Protein AF-A0A143PI29-F1 (afdb_monomer)

pLDDT: mean 89.25, std 9.84, range [54.41, 97.81]

Structure (mmCIF, N/CA/C/O backbone):
data_AF-A0A143PI29-F1
#
_entry.id   AF-A0A143PI29-F1
#
loop_
_atom_site.group_PDB
_atom_site.id
_atom_site.type_symbol
_atom_site.label_at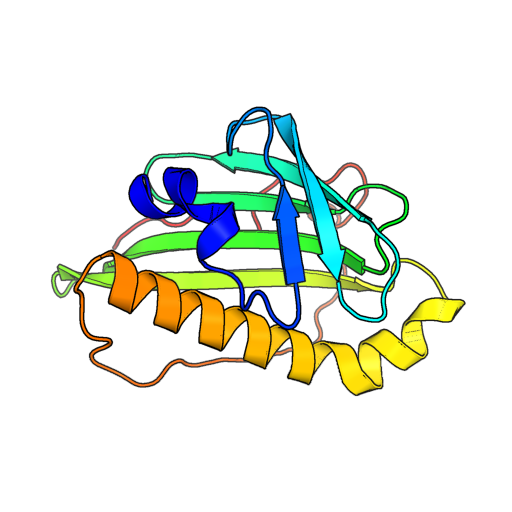om_id
_atom_site.label_alt_id
_atom_site.label_comp_id
_atom_site.label_asym_id
_atom_site.label_entity_id
_atom_site.label_seq_id
_atom_site.pdbx_PDB_ins_code
_atom_site.Cartn_x
_atom_site.Cartn_y
_atom_site.Cartn_z
_atom_site.occupancy
_atom_site.B_iso_or_equiv
_atom_site.auth_seq_id
_atom_site.auth_comp_id
_atom_site.auth_asym_id
_atom_site.auth_atom_id
_atom_site.pdbx_PDB_model_num
ATOM 1 N N . MET A 1 1 ? -11.219 4.319 5.729 1.00 93.81 1 MET A N 1
ATOM 2 C CA . MET A 1 1 ? -10.022 4.567 4.890 1.00 93.81 1 MET A CA 1
ATOM 3 C C . MET A 1 1 ? -9.805 6.005 4.424 1.00 93.81 1 MET A C 1
ATOM 5 O O . MET A 1 1 ? -8.685 6.300 4.032 1.00 93.81 1 MET A O 1
ATOM 9 N N . ALA A 1 2 ? -10.792 6.911 4.467 1.00 93.81 2 ALA A N 1
ATOM 10 C CA . ALA A 1 2 ? -10.626 8.286 3.964 1.00 93.81 2 ALA A CA 1
ATOM 11 C C . ALA A 1 2 ? -9.377 9.016 4.507 1.00 93.81 2 ALA A C 1
ATOM 1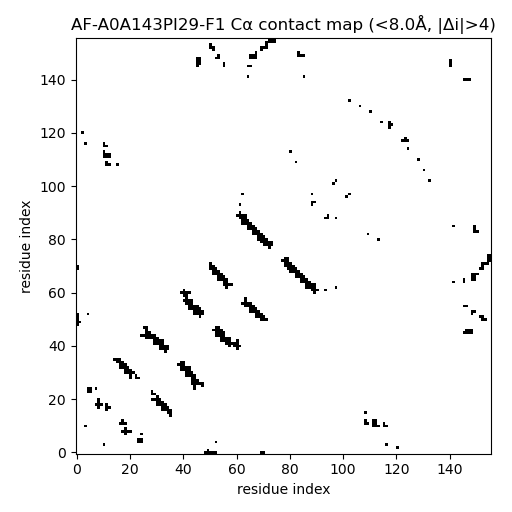3 O O . ALA A 1 2 ? -8.618 9.574 3.723 1.00 93.81 2 ALA A O 1
ATOM 14 N N . HIS A 1 3 ? -9.116 8.921 5.818 1.00 95.38 3 HIS A N 1
ATOM 15 C CA . HIS A 1 3 ? -7.926 9.510 6.442 1.00 95.38 3 HIS A CA 1
ATOM 16 C C . HIS A 1 3 ? -6.609 8.944 5.883 1.00 95.38 3 HIS A C 1
ATOM 18 O O . HIS A 1 3 ? -5.680 9.700 5.620 1.00 95.38 3 HIS A O 1
ATOM 24 N N . VAL A 1 4 ? -6.533 7.627 5.663 1.00 95.38 4 VAL A N 1
ATOM 25 C CA . VAL A 1 4 ? -5.342 6.989 5.079 1.00 95.38 4 VAL A CA 1
ATOM 26 C C . VAL A 1 4 ? -5.123 7.456 3.646 1.00 95.38 4 VAL A C 1
ATOM 28 O O . VAL A 1 4 ? -3.996 7.746 3.273 1.00 95.38 4 VAL A O 1
ATOM 31 N N . LYS A 1 5 ? -6.188 7.600 2.849 1.00 95.00 5 LYS A N 1
ATOM 32 C CA . LYS A 1 5 ? -6.075 8.113 1.475 1.00 95.00 5 LYS A CA 1
ATOM 33 C C . LYS A 1 5 ? -5.554 9.550 1.432 1.00 95.00 5 LYS A C 1
ATOM 35 O O . LYS A 1 5 ? -4.720 9.855 0.586 1.00 95.00 5 LYS A O 1
ATOM 40 N N . SER A 1 6 ? -6.024 10.421 2.330 1.00 95.94 6 SER A N 1
ATOM 41 C CA . SER A 1 6 ? -5.615 11.833 2.345 1.00 95.94 6 SER A CA 1
ATOM 42 C C . SER A 1 6 ? -4.199 12.052 2.876 1.00 95.94 6 SER A C 1
ATOM 44 O O . SER A 1 6 ? -3.546 12.988 2.435 1.00 95.94 6 SER A O 1
ATOM 46 N N . HIS A 1 7 ? -3.716 11.186 3.774 1.00 95.94 7 HIS A N 1
ATOM 47 C CA . HIS A 1 7 ? -2.388 11.304 4.395 1.00 95.94 7 HIS A CA 1
ATOM 48 C C . HIS A 1 7 ? -1.417 10.206 3.941 1.00 95.94 7 HIS A C 1
ATOM 50 O O . HIS A 1 7 ? -0.376 10.002 4.554 1.00 95.94 7 HIS A O 1
ATOM 56 N N . CYS A 1 8 ? -1.720 9.483 2.857 1.00 93.62 8 CYS A N 1
ATOM 57 C CA . CYS A 1 8 ? -0.965 8.295 2.436 1.00 93.62 8 CYS A CA 1
ATOM 58 C C . CYS A 1 8 ? 0.539 8.552 2.256 1.00 93.62 8 CYS A C 1
ATOM 60 O O . CYS A 1 8 ? 1.336 7.632 2.406 1.00 93.62 8 CYS A O 1
ATOM 62 N N . CYS A 1 9 ? 0.929 9.786 1.929 1.00 94.88 9 CYS A N 1
ATOM 63 C CA . CYS A 1 9 ? 2.326 10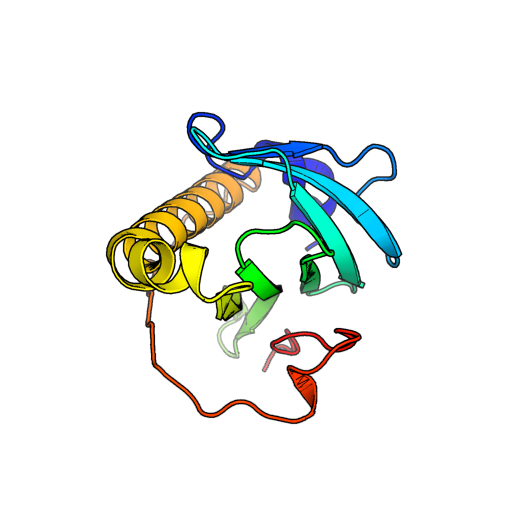.168 1.738 1.00 94.88 9 CYS A CA 1
ATOM 64 C C . CYS A 1 9 ? 3.092 10.442 3.043 1.00 94.88 9 CYS A C 1
ATOM 66 O O . CYS A 1 9 ? 4.317 10.512 3.014 1.00 94.88 9 CYS A O 1
ATOM 68 N N . GLU A 1 10 ? 2.387 10.599 4.164 1.00 95.38 10 GLU A N 1
ATOM 69 C CA . GLU A 1 10 ? 2.935 10.957 5.482 1.00 95.38 10 GLU A CA 1
ATOM 70 C C . GLU A 1 10 ? 3.034 9.748 6.424 1.00 95.38 10 GLU A C 1
ATOM 72 O O . GLU A 1 10 ? 3.768 9.779 7.407 1.00 95.38 10 GLU A O 1
ATOM 77 N N . LEU A 1 11 ? 2.286 8.684 6.127 1.00 95.25 11 LEU A N 1
ATOM 78 C CA . LEU A 1 11 ? 2.189 7.480 6.954 1.00 95.25 11 LEU A CA 1
ATOM 79 C C . LEU A 1 11 ? 3.391 6.522 6.844 1.00 95.25 11 LEU A C 1
ATOM 81 O O . LEU A 1 11 ? 3.731 5.906 7.855 1.00 95.25 11 LEU A O 1
ATOM 85 N N . PRO A 1 12 ? 4.055 6.348 5.685 1.00 93.06 12 PRO A N 1
ATOM 86 C CA . PRO A 1 12 ? 5.255 5.522 5.608 1.00 93.06 12 PRO A CA 1
ATOM 87 C C . PRO A 1 12 ? 6.428 6.127 6.402 1.00 93.06 12 PRO A C 1
ATOM 89 O O . PRO A 1 12 ? 6.512 7.348 6.545 1.00 93.06 12 PRO A O 1
ATOM 92 N N . PRO A 1 13 ? 7.381 5.310 6.885 1.00 90.94 13 PRO A N 1
ATOM 93 C CA . PRO A 1 13 ? 8.571 5.815 7.562 1.00 90.94 13 PRO A CA 1
ATOM 94 C C . PRO A 1 13 ? 9.455 6.616 6.591 1.00 90.94 13 PRO A C 1
ATOM 96 O O . PRO A 1 13 ? 10.167 6.051 5.758 1.00 90.94 13 PRO A O 1
ATOM 99 N N . ALA A 1 14 ? 9.441 7.946 6.727 1.00 88.12 14 ALA A N 1
ATOM 100 C CA . ALA A 1 14 ? 10.103 8.877 5.806 1.00 88.12 14 ALA A CA 1
ATOM 101 C C . ALA A 1 14 ? 11.634 8.714 5.710 1.00 88.12 14 ALA A C 1
ATOM 103 O O . ALA A 1 14 ? 12.241 9.158 4.737 1.00 88.12 14 ALA A O 1
ATOM 104 N N . SER A 1 15 ? 12.268 8.079 6.701 1.00 87.69 15 SER A N 1
ATOM 105 C CA . SER A 1 15 ? 13.694 7.727 6.668 1.00 87.69 15 SER A CA 1
ATOM 106 C C . SER A 1 15 ?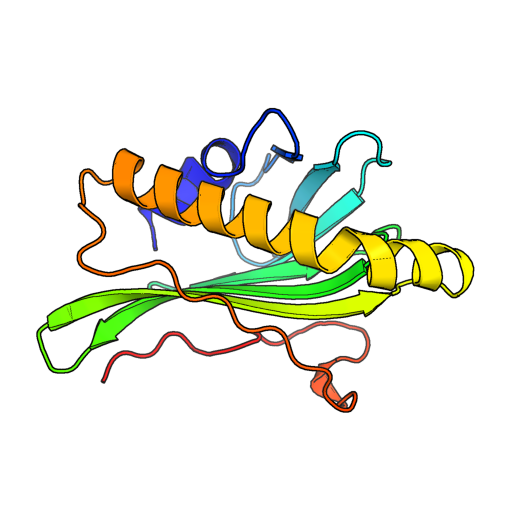 14.020 6.613 5.668 1.00 87.69 15 SER A C 1
ATOM 108 O O . SER A 1 15 ? 15.174 6.486 5.262 1.00 87.69 15 SER A O 1
ATOM 110 N N . LEU A 1 16 ? 13.024 5.812 5.279 1.00 86.75 16 LEU A N 1
ATOM 111 C CA . LEU A 1 16 ? 13.188 4.628 4.440 1.00 86.75 16 LEU A CA 1
ATOM 112 C C . LEU A 1 16 ? 12.476 4.767 3.094 1.00 86.75 16 LEU A C 1
ATOM 114 O O . LEU A 1 16 ? 13.037 4.392 2.062 1.00 86.75 16 LEU A O 1
ATOM 118 N N . VAL A 1 17 ? 11.251 5.301 3.095 1.00 89.81 17 VAL A N 1
ATOM 119 C CA . VAL A 1 17 ? 10.442 5.419 1.884 1.00 89.81 17 VAL A CA 1
ATOM 120 C C . VAL A 1 17 ? 9.625 6.708 1.856 1.00 89.81 17 VAL A C 1
ATOM 122 O O . VAL A 1 17 ? 9.007 7.101 2.842 1.00 89.81 17 VAL A O 1
ATOM 125 N N . GLN A 1 18 ? 9.598 7.356 0.692 1.00 92.75 18 GLN A N 1
ATOM 126 C CA . GLN A 1 18 ? 8.770 8.528 0.422 1.00 92.75 18 GLN A CA 1
ATOM 127 C C . GLN A 1 18 ? 7.795 8.236 -0.715 1.00 92.75 18 GLN A C 1
ATOM 129 O O . GLN A 1 18 ? 8.189 7.717 -1.760 1.00 92.75 18 GLN A O 1
ATOM 134 N N . PHE A 1 19 ? 6.537 8.616 -0.511 1.00 94.75 19 PHE A N 1
ATOM 135 C CA . PHE A 1 19 ? 5.466 8.518 -1.495 1.00 94.75 19 PHE A CA 1
ATOM 136 C C . PHE A 1 19 ? 5.121 9.925 -1.983 1.00 94.75 19 PHE A C 1
ATOM 138 O O . PHE A 1 19 ? 5.059 10.869 -1.194 1.00 94.75 19 PHE A O 1
ATOM 145 N N . ILE A 1 20 ? 4.896 10.076 -3.285 1.00 96.44 20 ILE A N 1
ATOM 146 C CA . ILE A 1 20 ? 4.500 11.340 -3.906 1.00 96.44 20 ILE A CA 1
ATOM 147 C C . ILE A 1 20 ? 3.280 11.066 -4.786 1.00 96.44 20 ILE A C 1
ATOM 149 O O . ILE A 1 20 ? 3.364 10.347 -5.779 1.00 96.44 20 ILE A O 1
ATOM 153 N N . ALA A 1 21 ? 2.139 11.644 -4.409 1.00 96.38 21 ALA A N 1
ATOM 154 C CA . ALA A 1 21 ? 0.843 11.427 -5.052 1.00 96.38 21 ALA A CA 1
ATOM 155 C C . ALA A 1 21 ? 0.269 12.755 -5.587 1.00 96.38 21 ALA A C 1
ATOM 157 O O . ALA A 1 21 ? -0.629 13.328 -4.969 1.00 96.38 21 ALA A O 1
ATOM 158 N N . PRO A 1 22 ? 0.754 13.282 -6.728 1.00 92.88 22 PRO A N 1
ATOM 159 C CA . PRO A 1 22 ? 0.351 14.605 -7.223 1.00 92.88 22 PRO A CA 1
ATOM 160 C C . PRO A 1 22 ? -1.138 14.685 -7.591 1.00 92.88 22 PRO A C 1
ATOM 162 O O . PRO A 1 22 ? -1.727 15.761 -7.568 1.00 92.88 22 PRO A O 1
ATOM 165 N N . ARG A 1 23 ? -1.753 13.541 -7.920 1.00 94.06 23 ARG A N 1
ATOM 166 C CA . ARG A 1 23 ? -3.189 13.401 -8.215 1.00 94.06 23 ARG A CA 1
ATOM 167 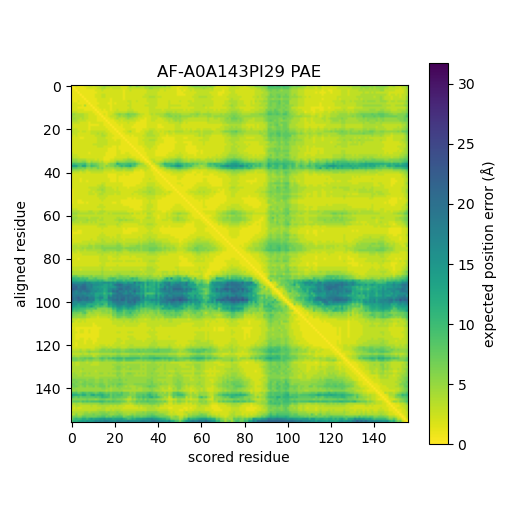C C . ARG A 1 23 ? -3.987 12.804 -7.044 1.00 94.06 23 ARG A C 1
ATOM 169 O O . ARG A 1 23 ? -5.139 12.415 -7.225 1.00 94.06 23 ARG A O 1
ATOM 176 N N . GLY A 1 24 ? -3.377 12.706 -5.861 1.00 95.00 24 GLY A N 1
ATOM 177 C CA . GLY A 1 24 ? -3.939 12.006 -4.709 1.00 95.00 24 GLY A CA 1
ATOM 178 C C . GLY A 1 24 ? -4.010 10.487 -4.896 1.00 95.00 24 GLY A C 1
ATOM 179 O O . GLY A 1 24 ? -3.462 9.926 -5.845 1.00 95.00 24 GLY A O 1
ATOM 180 N N . VAL A 1 25 ? -4.694 9.818 -3.967 1.00 96.69 25 VAL A N 1
ATOM 181 C CA . VAL A 1 25 ? -4.902 8.362 -3.972 1.00 96.69 25 VAL A CA 1
ATOM 182 C C . VAL A 1 25 ? -6.302 8.058 -4.501 1.00 96.69 25 VAL A C 1
ATOM 184 O O . VAL A 1 25 ? -7.230 7.827 -3.730 1.00 96.69 25 VAL A O 1
ATOM 187 N N . THR A 1 26 ? -6.450 8.114 -5.823 1.00 96.50 26 THR A N 1
ATOM 188 C CA . THR A 1 26 ? -7.700 7.820 -6.544 1.00 96.50 26 THR A CA 1
ATOM 189 C C . THR A 1 26 ? -7.465 6.771 -7.625 1.00 96.50 26 THR A C 1
ATOM 191 O O . THR A 1 26 ? -6.322 6.580 -8.040 1.00 96.50 26 THR A O 1
ATOM 194 N N . ARG A 1 27 ? -8.507 6.059 -8.072 1.00 96.88 27 ARG A N 1
ATOM 195 C CA . ARG A 1 27 ? -8.378 4.995 -9.093 1.00 96.88 27 ARG A CA 1
ATOM 196 C C . ARG A 1 27 ? -7.560 5.469 -10.307 1.00 96.88 27 ARG A C 1
ATOM 198 O O . ARG A 1 27 ? -7.780 6.557 -10.830 1.00 96.88 27 ARG A O 1
ATOM 205 N N . ASP A 1 28 ? -6.591 4.652 -10.725 1.00 96.56 28 ASP A N 1
ATOM 206 C CA . ASP A 1 28 ? -5.649 4.914 -11.829 1.00 96.56 28 ASP A CA 1
ATOM 207 C C . ASP A 1 28 ? -4.688 6.104 -11.623 1.00 96.56 28 ASP A C 1
ATOM 209 O O . ASP A 1 28 ? -3.916 6.472 -12.522 1.00 96.56 28 ASP A O 1
ATOM 213 N N . ALA A 1 29 ? -4.665 6.699 -10.428 1.00 97.31 29 ALA A N 1
ATOM 214 C CA . ALA A 1 29 ? -3.586 7.590 -10.027 1.00 97.31 29 ALA A CA 1
ATOM 215 C C . ALA A 1 29 ? -2.264 6.817 -9.948 1.00 97.31 29 ALA A C 1
ATOM 217 O O . ALA A 1 29 ? -2.218 5.686 -9.465 1.00 97.31 29 ALA A O 1
ATOM 218 N N . GLU A 1 30 ? -1.188 7.437 -10.430 1.00 97.62 30 GLU A N 1
ATOM 219 C CA . GLU A 1 30 ? 0.171 6.924 -10.267 1.00 97.62 30 GLU A CA 1
ATOM 220 C C . GLU A 1 30 ? 0.868 7.705 -9.161 1.00 97.62 30 GLU A C 1
ATOM 222 O O . GLU A 1 30 ? 0.671 8.918 -9.035 1.00 97.62 30 GLU A O 1
ATOM 227 N N . LEU A 1 31 ? 1.653 6.989 -8.363 1.00 97.69 31 LEU A N 1
ATOM 228 C CA . LEU A 1 31 ? 2.449 7.537 -7.279 1.00 97.69 31 LEU A CA 1
ATOM 229 C C . LEU A 1 31 ? 3.921 7.238 -7.549 1.00 97.69 31 LEU A C 1
ATOM 231 O O . LEU A 1 31 ? 4.272 6.109 -7.906 1.00 97.69 31 LEU A O 1
ATOM 235 N N . ASP A 1 32 ? 4.769 8.240 -7.330 1.00 96.62 32 ASP A N 1
ATOM 236 C CA . ASP A 1 32 ? 6.217 8.058 -7.315 1.00 96.62 32 ASP A CA 1
ATOM 237 C C . ASP A 1 32 ? 6.656 7.607 -5.924 1.00 96.62 32 ASP A C 1
ATOM 239 O O . ASP A 1 32 ? 6.267 8.191 -4.909 1.00 96.62 32 ASP A O 1
ATOM 243 N N . ILE A 1 33 ? 7.490 6.575 -5.890 1.00 93.75 33 ILE A N 1
ATOM 244 C CA . ILE A 1 33 ? 8.033 5.980 -4.677 1.00 93.75 33 ILE A CA 1
ATOM 245 C C . ILE A 1 33 ? 9.552 6.126 -4.709 1.00 93.75 33 ILE A C 1
ATOM 247 O O . ILE A 1 33 ? 10.214 5.781 -5.690 1.00 93.75 33 ILE A O 1
ATOM 251 N N . ARG A 1 34 ? 10.125 6.629 -3.617 1.00 91.12 34 ARG A N 1
ATOM 252 C CA . ARG A 1 34 ? 11.576 6.679 -3.406 1.00 91.12 34 ARG A CA 1
ATOM 253 C C . ARG A 1 34 ? 11.924 5.810 -2.213 1.00 91.12 34 ARG A C 1
ATOM 255 O O . ARG A 1 34 ? 11.598 6.178 -1.092 1.00 91.12 34 ARG A O 1
ATOM 262 N N . ILE A 1 35 ? 12.573 4.679 -2.465 1.00 85.88 35 ILE A N 1
ATOM 263 C CA . ILE A 1 35 ? 13.065 3.747 -1.442 1.00 85.88 35 ILE A CA 1
ATOM 264 C C . ILE A 1 35 ? 14.558 4.017 -1.254 1.00 85.88 35 ILE A C 1
ATOM 266 O O . ILE A 1 35 ? 15.265 4.130 -2.249 1.00 85.88 35 ILE A O 1
ATOM 270 N N . VAL A 1 36 ? 15.068 4.105 -0.026 1.00 83.81 36 VAL A N 1
ATOM 271 C CA . VAL A 1 36 ? 16.502 4.325 0.254 1.00 83.81 36 VAL A CA 1
ATOM 272 C C . VAL A 1 36 ? 17.189 2.996 0.612 1.00 83.81 36 VAL A C 1
ATOM 274 O O . VAL A 1 36 ? 16.656 2.276 1.452 1.00 83.81 36 VAL A O 1
ATOM 277 N N . PRO A 1 37 ? 18.366 2.645 0.039 1.00 73.88 37 PRO A N 1
ATOM 278 C CA . PRO A 1 37 ? 19.149 3.321 -1.011 1.00 73.88 37 PRO A CA 1
ATOM 279 C C . PRO A 1 37 ? 18.775 2.862 -2.441 1.00 73.88 37 PRO A C 1
ATOM 281 O O . PRO A 1 37 ? 19.635 2.689 -3.303 1.00 73.88 37 PRO A O 1
ATOM 284 N N . GLY A 1 38 ? 17.497 2.589 -2.685 1.00 76.50 38 GLY A N 1
ATOM 285 C CA . GLY A 1 38 ? 16.982 2.107 -3.960 1.00 76.50 38 GLY A CA 1
ATOM 286 C C . GLY A 1 38 ? 16.833 3.184 -5.038 1.00 76.50 38 GLY A C 1
ATOM 287 O O . GLY A 1 38 ? 17.077 4.375 -4.851 1.00 76.50 38 GLY A O 1
ATOM 288 N N . GLN A 1 39 ? 16.412 2.723 -6.210 1.00 79.75 39 GLN A N 1
ATOM 289 C CA . GLN A 1 39 ? 16.050 3.574 -7.338 1.00 79.75 39 GLN A CA 1
ATOM 290 C C . GLN A 1 39 ? 14.582 4.020 -7.228 1.00 79.75 39 GLN A C 1
ATOM 292 O O . GLN A 1 39 ? 13.769 3.268 -6.684 1.00 79.75 39 GLN A O 1
ATOM 297 N N . PRO A 1 40 ? 14.222 5.211 -7.745 1.00 89.88 40 PRO A N 1
ATOM 298 C CA . PRO A 1 40 ? 12.828 5.621 -7.834 1.00 89.88 40 PRO A CA 1
ATOM 299 C C . PRO A 1 40 ? 12.011 4.600 -8.624 1.00 89.88 40 PRO A C 1
ATOM 301 O O . PRO A 1 40 ? 12.422 4.154 -9.695 1.00 89.88 40 PRO A O 1
ATOM 304 N N . CYS A 1 41 ? 10.842 4.257 -8.108 1.00 92.62 41 CYS A N 1
ATOM 305 C CA . CYS A 1 41 ? 9.894 3.360 -8.747 1.00 92.62 41 CYS A CA 1
ATOM 306 C C . CYS A 1 41 ? 8.490 3.965 -8.687 1.00 92.62 41 CYS A C 1
ATOM 308 O O . CYS A 1 41 ? 8.277 5.018 -8.087 1.00 92.62 41 CYS A O 1
ATOM 310 N N . ARG A 1 42 ? 7.525 3.333 -9.355 1.00 95.69 42 ARG A N 1
ATOM 311 C CA . ARG A 1 42 ? 6.143 3.816 -9.378 1.00 95.69 42 ARG A CA 1
ATOM 312 C C . ARG A 1 42 ? 5.156 2.713 -9.065 1.00 95.69 42 ARG A C 1
ATOM 314 O O . ARG A 1 42 ? 5.395 1.540 -9.362 1.00 95.69 42 ARG A O 1
ATOM 321 N N . VAL A 1 43 ? 4.023 3.127 -8.521 1.00 96.69 43 VAL A N 1
ATOM 322 C CA . VAL A 1 43 ? 2.842 2.288 -8.330 1.00 96.69 43 VAL A CA 1
ATOM 323 C C . VAL A 1 43 ? 1.614 2.981 -8.911 1.00 96.69 43 VAL A C 1
ATOM 325 O O . VAL A 1 43 ? 1.599 4.200 -9.079 1.00 96.69 43 VAL A O 1
ATOM 328 N N . ARG A 1 44 ? 0.569 2.212 -9.204 1.00 97.50 44 ARG A N 1
ATOM 329 C CA . ARG A 1 44 ? -0.748 2.706 -9.616 1.00 97.50 44 ARG A CA 1
ATOM 330 C C . ARG A 1 44 ? -1.814 2.265 -8.624 1.00 97.50 44 ARG A C 1
ATOM 332 O O . ARG A 1 44 ? -1.769 1.137 -8.141 1.00 97.50 44 ARG A O 1
ATOM 339 N N . VAL A 1 45 ? -2.799 3.117 -8.360 1.00 97.81 45 VAL A N 1
ATOM 340 C CA . VAL A 1 45 ? -3.998 2.744 -7.599 1.00 97.81 45 VAL A CA 1
ATOM 341 C C . VAL A 1 45 ? -4.867 1.809 -8.443 1.00 97.81 45 VAL A C 1
ATOM 343 O O . VAL A 1 45 ? -5.482 2.235 -9.421 1.00 97.81 45 VAL A O 1
ATOM 346 N N . LEU A 1 46 ? -4.917 0.534 -8.057 1.00 97.00 46 LEU A N 1
ATOM 347 C CA . LEU A 1 46 ? -5.711 -0.510 -8.715 1.00 97.00 46 LEU A CA 1
ATOM 348 C C . LEU A 1 46 ? -7.139 -0.607 -8.183 1.00 97.00 46 LEU A C 1
ATOM 350 O O . LEU A 1 46 ? -8.036 -1.076 -8.870 1.00 97.00 46 LEU A O 1
ATOM 354 N N . HIS A 1 47 ? -7.352 -0.218 -6.935 1.00 96.31 47 HIS A N 1
ATOM 355 C CA . HIS A 1 47 ? -8.655 -0.301 -6.291 1.00 96.31 47 HIS A CA 1
ATOM 356 C C . HIS A 1 47 ? -8.741 0.761 -5.217 1.00 96.31 47 HIS A C 1
ATOM 358 O O . HIS A 1 47 ? -7.758 1.005 -4.514 1.00 96.31 47 HIS A O 1
ATOM 364 N N . GLU A 1 48 ? -9.912 1.364 -5.074 1.00 95.62 48 GLU A N 1
ATOM 365 C CA . GLU A 1 48 ? -10.216 2.200 -3.930 1.00 95.62 48 GLU A CA 1
ATOM 366 C C . GLU A 1 48 ? -11.719 2.228 -3.646 1.00 95.62 48 GLU A C 1
ATOM 368 O O . GLU A 1 48 ? -12.544 2.391 -4.539 1.00 95.62 48 GLU A O 1
ATOM 373 N N . ASP A 1 49 ? -12.077 2.097 -2.375 1.00 95.19 49 ASP A N 1
ATOM 374 C CA . ASP A 1 49 ? -13.453 2.235 -1.902 1.00 95.19 49 ASP A CA 1
ATOM 375 C C . ASP A 1 49 ? -13.460 2.823 -0.480 1.00 95.19 49 ASP A C 1
ATOM 377 O O . ASP A 1 49 ? -12.460 3.375 -0.006 1.00 95.19 49 ASP A O 1
ATOM 381 N N . ALA A 1 50 ? -14.593 2.769 0.218 1.00 94.75 50 ALA A N 1
ATOM 382 C CA . ALA A 1 50 ? -14.696 3.296 1.578 1.00 94.75 50 ALA A CA 1
ATOM 383 C C . ALA A 1 50 ? -13.783 2.569 2.595 1.00 94.75 50 ALA A C 1
ATOM 385 O O . ALA A 1 50 ? -13.379 3.166 3.607 1.00 94.75 50 ALA A O 1
ATOM 386 N N . GLN A 1 51 ? -13.446 1.307 2.326 1.00 96.12 51 GLN A N 1
ATOM 387 C CA . GLN A 1 51 ? -12.804 0.373 3.249 1.00 96.12 51 GLN A CA 1
ATOM 388 C C . GLN A 1 51 ? -11.404 -0.055 2.820 1.00 96.12 51 GLN A C 1
ATOM 390 O O . GLN A 1 51 ? -10.676 -0.575 3.658 1.00 96.12 51 GLN A O 1
ATOM 395 N N . SER A 1 52 ? -10.973 0.206 1.586 1.00 96.75 52 SER A N 1
ATOM 396 C CA . SER A 1 52 ? -9.671 -0.235 1.095 1.00 96.75 52 SER A CA 1
ATOM 397 C C . SER A 1 52 ? -9.055 0.652 0.013 1.00 96.75 52 SER A C 1
ATOM 399 O O . SER A 1 52 ? -9.731 1.438 -0.656 1.00 96.75 52 SER A O 1
ATOM 401 N N . ILE A 1 53 ? -7.738 0.510 -0.142 1.00 97.56 53 ILE A N 1
ATOM 402 C CA . ILE A 1 53 ? -6.960 0.939 -1.308 1.00 97.56 53 ILE A CA 1
ATOM 403 C C . ILE A 1 53 ? -5.993 -0.164 -1.710 1.00 97.56 53 ILE A C 1
ATOM 405 O O . ILE A 1 53 ? -5.454 -0.850 -0.846 1.00 97.56 53 ILE A O 1
ATOM 409 N N . THR A 1 54 ? -5.747 -0.318 -3.008 1.00 97.81 54 THR A N 1
ATOM 410 C CA . THR A 1 54 ? -4.723 -1.229 -3.531 1.00 97.81 54 THR A CA 1
ATOM 411 C C . THR A 1 54 ? -3.768 -0.494 -4.444 1.00 97.81 54 THR A C 1
ATOM 413 O O . THR A 1 54 ? -4.208 0.183 -5.373 1.00 97.81 54 THR A O 1
ATOM 416 N N . PHE A 1 55 ? -2.474 -0.700 -4.231 1.00 97.62 55 PHE A N 1
ATOM 417 C CA . PHE A 1 55 ? -1.431 -0.295 -5.161 1.00 97.62 55 PHE A CA 1
ATOM 418 C C . PHE A 1 55 ? -0.911 -1.502 -5.935 1.00 97.62 55 PHE A C 1
ATOM 420 O O . PHE A 1 55 ? -0.720 -2.569 -5.358 1.00 97.62 55 PHE A O 1
ATOM 427 N N . GLY A 1 56 ? -0.668 -1.318 -7.228 1.00 96.44 56 GLY A N 1
ATOM 428 C CA . GLY A 1 56 ? 0.040 -2.256 -8.092 1.00 96.44 56 GLY A CA 1
ATOM 429 C C . GLY A 1 56 ? 1.349 -1.646 -8.559 1.00 96.44 56 GLY A C 1
ATOM 430 O O . GLY A 1 56 ? 1.381 -0.479 -8.956 1.00 96.44 56 GLY A O 1
ATOM 431 N N . THR A 1 57 ? 2.427 -2.414 -8.512 1.00 94.06 57 THR A N 1
ATOM 432 C CA . THR A 1 57 ? 3.744 -1.987 -8.990 1.00 94.06 57 THR A CA 1
ATOM 433 C C . THR A 1 57 ? 3.734 -1.770 -10.499 1.00 94.06 57 THR A C 1
ATOM 435 O O . THR A 1 57 ? 3.177 -2.583 -11.235 1.00 94.06 57 THR A O 1
ATOM 438 N N . LEU A 1 58 ? 4.373 -0.701 -10.974 1.00 93.88 58 LEU A N 1
ATOM 439 C CA . LEU A 1 58 ? 4.582 -0.466 -12.404 1.00 93.88 58 LEU A CA 1
ATOM 440 C C . LEU A 1 58 ? 5.952 -0.984 -12.860 1.00 93.88 58 LEU A C 1
ATOM 442 O O . LEU A 1 58 ? 6.853 -1.217 -12.054 1.00 93.88 58 LEU A O 1
ATOM 446 N N . ALA A 1 59 ? 6.126 -1.124 -14.176 1.00 89.94 59 ALA A N 1
ATOM 447 C CA . ALA A 1 59 ? 7.403 -1.508 -14.769 1.00 89.94 59 ALA A CA 1
ATOM 448 C C . ALA A 1 59 ? 8.553 -0.606 -14.274 1.00 89.94 59 ALA A C 1
ATOM 450 O O . ALA A 1 59 ? 8.423 0.619 -14.220 1.00 89.94 59 ALA A O 1
ATOM 451 N N . GLY A 1 60 ? 9.680 -1.229 -13.919 1.00 86.25 60 GLY A N 1
ATOM 452 C CA . GLY A 1 60 ? 10.823 -0.571 -13.273 1.00 86.25 60 GLY A CA 1
ATOM 453 C C . GLY A 1 60 ? 10.819 -0.666 -11.743 1.00 86.25 60 GLY A C 1
ATOM 454 O O . GLY A 1 60 ? 11.821 -0.345 -11.113 1.00 86.25 60 GLY A O 1
ATOM 455 N N . HIS A 1 61 ? 9.734 -1.145 -11.129 1.00 89.25 61 HIS A N 1
ATOM 456 C CA . HIS A 1 61 ? 9.718 -1.467 -9.706 1.00 89.25 61 HIS A CA 1
ATOM 457 C C . HIS A 1 61 ? 10.551 -2.741 -9.421 1.00 89.25 61 HIS A C 1
ATOM 459 O O . HIS A 1 61 ? 10.493 -3.690 -10.206 1.00 89.25 61 HIS A O 1
ATOM 465 N N . PRO A 1 62 ? 11.347 -2.800 -8.329 1.00 84.38 62 PRO A N 1
ATOM 466 C CA . PRO A 1 62 ? 12.162 -3.982 -7.993 1.00 84.38 62 PRO A CA 1
ATOM 467 C C . PRO A 1 62 ? 11.325 -5.229 -7.661 1.00 84.38 62 PRO A C 1
ATOM 469 O O . PRO A 1 62 ? 11.789 -6.366 -7.819 1.00 84.38 62 PRO A O 1
ATOM 472 N N . GLU A 1 63 ? 10.090 -4.994 -7.229 1.00 86.81 63 GLU A N 1
ATOM 473 C CA . GLU A 1 63 ? 9.049 -5.989 -6.970 1.00 86.81 63 GLU A CA 1
ATOM 474 C C . GLU A 1 63 ? 7.961 -5.900 -8.040 1.00 86.81 63 GLU A C 1
ATOM 476 O O . GLU A 1 63 ? 7.629 -4.799 -8.476 1.00 86.81 63 GLU A O 1
ATOM 481 N N . ALA A 1 64 ? 7.406 -7.046 -8.427 1.00 89.38 64 ALA A N 1
ATOM 482 C CA . ALA A 1 64 ? 6.204 -7.148 -9.240 1.00 89.38 64 ALA A CA 1
ATOM 483 C C . ALA A 1 64 ? 5.089 -7.700 -8.352 1.00 89.38 64 ALA A C 1
ATOM 485 O O . ALA A 1 64 ? 5.177 -8.834 -7.877 1.00 89.38 64 ALA A O 1
ATOM 486 N N . GLY A 1 65 ? 4.077 -6.890 -8.070 1.00 92.50 65 GLY A N 1
ATOM 487 C CA . GLY A 1 65 ? 3.021 -7.279 -7.157 1.00 92.50 65 GLY A CA 1
ATOM 488 C C . GLY A 1 65 ? 2.059 -6.162 -6.809 1.00 92.50 65 GLY A C 1
ATOM 489 O O . GLY A 1 65 ? 2.069 -5.063 -7.367 1.00 92.50 65 GLY A O 1
ATOM 490 N N . ARG A 1 66 ? 1.209 -6.472 -5.844 1.00 95.25 66 ARG A N 1
ATOM 491 C CA . ARG A 1 66 ? 0.161 -5.590 -5.350 1.00 95.25 66 ARG A CA 1
ATO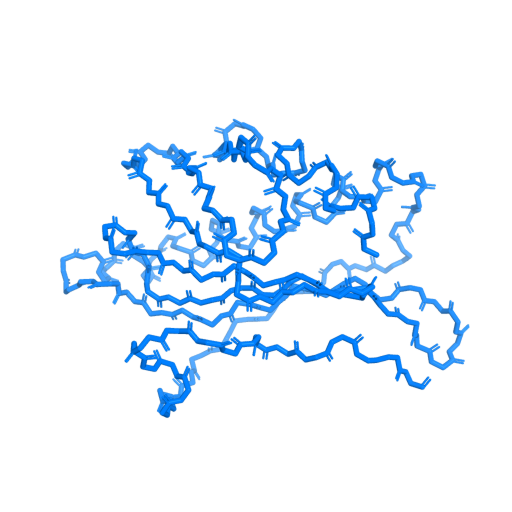M 492 C C . ARG A 1 66 ? 0.082 -5.649 -3.840 1.00 95.25 66 ARG A C 1
ATOM 494 O O . ARG A 1 66 ? 0.369 -6.670 -3.221 1.00 95.25 66 ARG A O 1
ATOM 501 N N . ILE A 1 67 ? -0.370 -4.554 -3.257 1.00 95.69 67 ILE A N 1
ATOM 502 C CA . ILE A 1 67 ? -0.575 -4.434 -1.823 1.00 95.69 67 ILE A CA 1
ATOM 503 C C . ILE A 1 67 ? -1.891 -3.724 -1.554 1.00 95.69 67 ILE A C 1
ATOM 505 O O . ILE A 1 67 ? -2.163 -2.671 -2.130 1.00 95.69 67 ILE A O 1
ATOM 509 N N . THR A 1 68 ? -2.709 -4.312 -0.686 1.00 97.69 68 THR A N 1
ATOM 510 C CA . THR A 1 68 ? -3.984 -3.740 -0.254 1.00 97.69 68 THR A CA 1
ATOM 511 C C . THR A 1 68 ? -3.893 -3.317 1.202 1.00 97.69 68 THR A C 1
ATOM 513 O O . THR A 1 68 ? -3.420 -4.077 2.044 1.00 97.69 68 THR A O 1
ATOM 516 N N . PHE A 1 69 ? -4.386 -2.117 1.485 1.00 97.62 69 PHE A N 1
ATOM 517 C CA . PHE A 1 69 ? -4.609 -1.581 2.822 1.00 97.62 69 PHE A CA 1
ATOM 518 C C . PHE A 1 69 ? -6.112 -1.541 3.033 1.00 97.62 69 PHE A C 1
ATOM 520 O O . PHE A 1 69 ? -6.830 -0.969 2.210 1.00 97.62 69 PHE A O 1
ATOM 527 N N . GLY A 1 70 ? -6.585 -2.136 4.118 1.00 97.06 70 GLY A N 1
ATOM 528 C CA . GLY A 1 70 ? -7.998 -2.251 4.432 1.00 97.06 70 GLY A CA 1
ATOM 529 C C . GLY A 1 70 ? -8.294 -1.870 5.873 1.00 97.06 70 GLY A C 1
ATOM 530 O O . GLY A 1 70 ? -7.495 -2.130 6.769 1.00 97.06 70 GLY A O 1
ATOM 531 N N . ALA A 1 71 ? -9.462 -1.278 6.091 1.00 96.44 71 ALA A N 1
ATOM 532 C CA . ALA A 1 71 ? -10.006 -1.013 7.411 1.00 96.44 71 ALA A CA 1
ATOM 533 C C . ALA A 1 71 ? -11.493 -1.374 7.445 1.00 96.44 71 ALA A C 1
ATOM 535 O O . ALA A 1 71 ? -12.297 -0.805 6.702 1.00 96.44 71 ALA A O 1
ATOM 536 N N . TYR A 1 72 ? -11.862 -2.294 8.328 1.00 95.19 72 TYR A N 1
ATOM 537 C CA . TYR A 1 72 ? -13.231 -2.783 8.493 1.00 95.19 72 TYR A CA 1
ATOM 538 C C . TYR A 1 72 ? -13.523 -3.067 9.967 1.00 95.19 72 TYR A C 1
ATOM 540 O O . TYR A 1 72 ? -12.619 -3.006 10.797 1.00 95.19 72 TYR A O 1
ATOM 548 N N . ARG A 1 73 ? -14.792 -3.309 10.312 1.00 94.25 73 ARG A N 1
ATOM 549 C CA . ARG A 1 73 ? -15.171 -3.688 11.677 1.00 94.25 73 ARG A CA 1
ATOM 550 C C . ARG A 1 73 ? -15.339 -5.197 11.783 1.00 94.25 73 ARG A C 1
ATOM 552 O O . ARG A 1 73 ? -15.872 -5.801 10.858 1.00 94.25 73 ARG A O 1
ATOM 559 N N . ASN A 1 74 ? -14.881 -5.771 12.891 1.00 92.38 74 ASN A N 1
ATOM 560 C CA . ASN A 1 74 ? -15.211 -7.148 13.257 1.00 92.38 74 ASN A CA 1
ATOM 561 C C . ASN A 1 74 ? -16.585 -7.209 13.956 1.00 92.38 74 ASN A C 1
ATOM 563 O O . ASN A 1 74 ? -17.168 -6.174 14.297 1.00 92.38 74 ASN A O 1
ATOM 567 N N . ALA A 1 75 ? -17.057 -8.420 14.255 1.00 92.75 75 ALA A N 1
ATOM 568 C CA . ALA A 1 75 ? -18.311 -8.642 14.986 1.00 92.75 75 ALA A CA 1
ATOM 569 C C . ALA A 1 75 ? -18.375 -7.978 16.384 1.00 92.75 75 ALA A C 1
ATOM 571 O O . ALA A 1 75 ? -19.462 -7.675 16.876 1.00 92.75 75 ALA A O 1
ATOM 572 N N . ALA A 1 76 ? -17.231 -7.726 17.032 1.00 92.31 76 ALA A N 1
ATOM 573 C CA . ALA A 1 76 ? -17.153 -7.024 18.319 1.00 92.31 76 ALA A CA 1
ATOM 574 C C . ALA A 1 76 ? -17.198 -5.486 18.178 1.00 92.31 76 ALA A C 1
ATOM 576 O O . ALA A 1 76 ? -17.239 -4.765 19.176 1.00 92.31 76 ALA A O 1
ATOM 577 N N . GLY A 1 77 ? -17.209 -4.971 16.946 1.00 91.75 77 GLY A N 1
ATOM 578 C CA . GLY A 1 77 ? -17.209 -3.546 16.637 1.00 91.75 77 GLY A CA 1
ATOM 579 C C . GLY A 1 77 ? -15.823 -2.896 16.634 1.00 91.75 77 GLY A C 1
ATOM 580 O O . GLY A 1 77 ? -15.736 -1.689 16.384 1.00 91.75 77 GLY A O 1
ATOM 581 N N . ASP A 1 78 ? -14.745 -3.650 16.859 1.00 92.50 78 ASP A N 1
ATOM 582 C CA . ASP A 1 78 ? -13.371 -3.153 16.754 1.00 92.50 78 ASP A CA 1
ATOM 583 C C . ASP A 1 78 ? -13.002 -2.866 15.300 1.00 92.50 78 ASP A C 1
ATOM 585 O O . ASP A 1 78 ? -13.463 -3.543 14.383 1.00 92.50 78 ASP A O 1
ATOM 589 N N . VAL A 1 79 ? -12.139 -1.872 15.084 1.00 94.00 79 VAL A N 1
ATOM 590 C CA . VAL A 1 79 ? -11.572 -1.605 13.759 1.00 94.00 79 VAL A CA 1
ATOM 591 C C . VAL A 1 79 ? -10.373 -2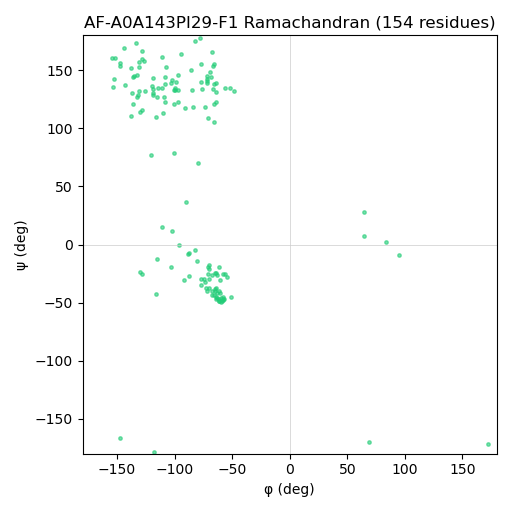.519 13.542 1.00 94.00 79 VAL A C 1
ATOM 593 O O . VAL A 1 79 ? -9.373 -2.416 14.247 1.00 94.00 79 VAL A O 1
ATOM 596 N N . ILE A 1 80 ? -10.462 -3.369 12.527 1.00 95.06 80 ILE A N 1
ATOM 597 C CA . ILE A 1 80 ? -9.347 -4.154 12.015 1.00 95.06 80 ILE A CA 1
ATOM 598 C C . ILE A 1 80 ? -8.682 -3.351 10.906 1.00 95.06 80 ILE A C 1
ATOM 600 O O . ILE A 1 80 ? -9.314 -3.058 9.889 1.00 95.06 80 ILE A O 1
ATOM 604 N N . PHE A 1 81 ? -7.413 -2.998 11.103 1.00 96.00 81 PHE A N 1
ATOM 605 C CA . PHE A 1 81 ? -6.560 -2.455 10.053 1.00 96.00 81 PHE A CA 1
ATOM 606 C C . PHE A 1 81 ? -5.654 -3.567 9.530 1.00 96.00 81 PHE A C 1
ATOM 608 O O . PHE A 1 81 ? -4.899 -4.164 10.293 1.00 96.00 81 PHE A O 1
ATOM 615 N N . HIS A 1 82 ? -5.747 -3.863 8.239 1.00 95.38 82 HIS A N 1
ATOM 616 C CA . HIS A 1 82 ? -5.091 -5.012 7.627 1.00 95.38 82 HIS A CA 1
ATOM 617 C C . HIS A 1 82 ? -4.337 -4.569 6.375 1.00 95.38 82 HIS A C 1
ATOM 619 O O . HIS A 1 82 ? -4.876 -3.863 5.523 1.00 95.38 82 HIS A O 1
ATOM 625 N N . ILE A 1 83 ? -3.082 -4.995 6.269 1.00 96.06 83 ILE A N 1
ATOM 626 C CA . ILE A 1 83 ? -2.256 -4.837 5.077 1.00 96.06 83 ILE A CA 1
ATOM 627 C C . ILE A 1 83 ? -1.958 -6.233 4.538 1.00 96.06 83 ILE A C 1
ATOM 629 O O . ILE A 1 83 ? -1.460 -7.078 5.277 1.00 96.06 83 ILE A O 1
ATOM 633 N N . ARG A 1 84 ? -2.235 -6.473 3.254 1.00 95.25 84 ARG A N 1
ATOM 634 C CA . ARG A 1 84 ? -1.859 -7.720 2.578 1.00 95.25 84 ARG A CA 1
ATOM 635 C C . ARG A 1 84 ? -1.116 -7.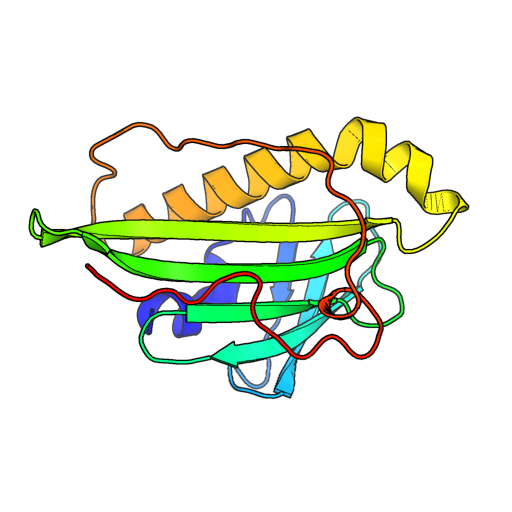413 1.291 1.00 95.25 84 ARG A C 1
ATOM 637 O O . ARG A 1 84 ? -1.690 -6.844 0.361 1.00 95.25 84 ARG A O 1
ATOM 644 N N . SER A 1 85 ? 0.147 -7.816 1.245 1.00 92.94 85 SER A N 1
ATOM 645 C CA . SER A 1 85 ? 0.987 -7.765 0.049 1.00 92.94 85 SER A CA 1
ATOM 646 C C . SER A 1 85 ? 0.997 -9.125 -0.646 1.00 92.94 85 SER A C 1
ATOM 648 O O . SER A 1 85 ? 0.933 -10.164 0.009 1.00 92.94 85 SER A O 1
ATOM 650 N N . ARG A 1 86 ? 1.067 -9.114 -1.976 1.00 92.25 86 ARG A N 1
ATOM 651 C CA . ARG A 1 86 ? 1.347 -10.280 -2.814 1.00 92.25 86 ARG A CA 1
ATOM 652 C C . ARG A 1 86 ? 2.314 -9.839 -3.897 1.00 92.25 86 ARG A C 1
ATOM 654 O O . ARG A 1 86 ? 1.950 -9.038 -4.759 1.00 92.25 86 ARG A O 1
ATOM 661 N N . ALA A 1 87 ? 3.549 -10.317 -3.813 1.00 89.38 87 ALA A N 1
ATOM 662 C CA . ALA A 1 87 ? 4.631 -9.848 -4.659 1.00 89.38 87 ALA A CA 1
ATOM 663 C C . ALA A 1 87 ? 5.632 -10.957 -4.972 1.00 89.38 87 ALA A C 1
ATOM 665 O O . ALA A 1 87 ? 5.841 -11.884 -4.191 1.00 89.38 87 ALA A O 1
ATOM 666 N N . ARG A 1 88 ? 6.293 -10.803 -6.115 1.00 87.69 88 ARG A N 1
ATOM 667 C CA . ARG A 1 88 ? 7.460 -11.575 -6.528 1.00 87.69 88 ARG A CA 1
ATOM 668 C C . ARG A 1 88 ? 8.575 -10.634 -6.951 1.00 87.69 88 ARG A C 1
ATOM 670 O O . ARG A 1 88 ? 8.369 -9.446 -7.205 1.00 87.69 88 ARG A O 1
ATOM 677 N N . SER A 1 89 ? 9.777 -11.177 -7.090 1.00 85.56 89 SER A N 1
ATOM 678 C CA . SER A 1 89 ? 10.875 -10.406 -7.659 1.00 85.56 89 SER A CA 1
ATOM 679 C C . SER A 1 89 ? 10.580 -10.041 -9.120 1.00 85.56 89 SER A C 1
ATOM 681 O O . SER A 1 89 ? 10.227 -10.910 -9.921 1.00 85.56 89 SER A O 1
ATOM 683 N N . ALA A 1 90 ? 10.749 -8.764 -9.480 1.00 81.62 90 ALA A N 1
ATOM 684 C CA . ALA A 1 90 ? 10.524 -8.299 -10.849 1.00 81.62 90 ALA A CA 1
ATOM 685 C C . ALA A 1 90 ? 11.599 -8.791 -11.833 1.00 81.62 90 ALA A C 1
ATOM 687 O O . ALA A 1 90 ? 11.380 -8.798 -13.043 1.00 81.62 90 ALA A O 1
ATOM 688 N N . SER A 1 91 ? 12.773 -9.209 -11.342 1.00 75.69 91 SER A N 1
ATOM 689 C CA . SER A 1 91 ? 13.860 -9.691 -12.192 1.00 75.69 91 SER A CA 1
ATOM 690 C C . SER A 1 91 ? 14.691 -10.777 -11.514 1.00 75.69 91 SER A C 1
ATOM 692 O O . SER A 1 91 ? 14.822 -10.834 -10.294 1.00 75.69 91 SER A O 1
ATOM 694 N N . ARG A 1 92 ? 15.360 -11.616 -12.314 1.00 62.94 92 ARG A N 1
ATOM 695 C CA . ARG A 1 92 ? 16.308 -12.610 -11.779 1.00 62.94 92 ARG A CA 1
ATOM 696 C C . ARG A 1 92 ? 17.473 -11.966 -11.015 1.00 62.94 92 ARG A C 1
ATOM 698 O O . ARG A 1 92 ? 17.966 -12.574 -10.072 1.00 62.94 92 ARG A O 1
ATOM 705 N N . ALA A 1 93 ? 17.882 -10.752 -11.395 1.00 62.53 93 ALA A N 1
ATOM 706 C CA . ALA A 1 93 ? 18.978 -10.020 -10.760 1.00 62.53 93 ALA A CA 1
ATOM 707 C C . ALA A 1 93 ? 18.598 -9.453 -9.380 1.00 62.53 93 ALA A C 1
ATOM 709 O O . ALA A 1 93 ? 19.436 -9.406 -8.485 1.00 62.53 93 ALA A O 1
ATOM 710 N N . THR A 1 94 ? 17.333 -9.071 -9.180 1.00 64.38 94 THR A N 1
ATOM 711 C CA . THR A 1 94 ? 16.826 -8.536 -7.903 1.00 64.38 94 THR A CA 1
ATOM 712 C C . THR A 1 94 ? 16.317 -9.626 -6.953 1.00 64.38 94 THR A C 1
ATOM 714 O O . THR A 1 94 ? 16.057 -9.349 -5.783 1.00 64.38 94 THR A O 1
ATOM 717 N N . ARG A 1 95 ? 16.233 -10.882 -7.417 1.00 63.16 95 ARG A N 1
ATOM 718 C CA . ARG A 1 95 ? 15.673 -12.017 -6.665 1.00 63.16 95 ARG A CA 1
ATOM 719 C C . ARG A 1 95 ? 16.418 -12.327 -5.369 1.00 63.16 95 ARG A C 1
ATOM 721 O O . ARG A 1 95 ? 15.775 -12.622 -4.369 1.00 63.16 95 ARG A O 1
ATOM 728 N N . LEU A 1 96 ? 17.750 -12.255 -5.373 1.00 57.38 96 LEU A N 1
ATOM 729 C CA . LEU A 1 96 ? 18.550 -12.604 -4.194 1.00 57.38 96 LEU A CA 1
ATOM 730 C C . LEU A 1 96 ? 18.424 -11.548 -3.081 1.00 57.38 96 LEU A C 1
ATOM 732 O O . LEU A 1 96 ? 18.285 -11.903 -1.917 1.00 57.38 96 LEU A O 1
ATOM 736 N N . GLY A 1 97 ? 18.404 -10.259 -3.444 1.00 60.00 97 GLY A N 1
ATOM 737 C CA . GLY A 1 97 ? 18.196 -9.160 -2.493 1.00 60.00 97 GLY A CA 1
ATOM 738 C C . GLY A 1 97 ? 16.767 -9.111 -1.942 1.00 60.00 97 GLY A C 1
ATOM 739 O O . GLY A 1 97 ? 16.581 -8.873 -0.751 1.00 60.00 97 GLY A O 1
ATOM 740 N N . PHE A 1 98 ? 15.775 -9.414 -2.786 1.00 61.81 98 PHE A N 1
ATOM 741 C CA . PHE A 1 98 ? 14.371 -9.538 -2.386 1.00 61.81 98 PHE A CA 1
ATOM 742 C C . PHE A 1 98 ? 14.178 -10.623 -1.316 1.00 61.81 98 PHE A C 1
ATOM 744 O O . PHE A 1 98 ? 13.622 -10.340 -0.264 1.00 61.81 98 PHE A O 1
ATOM 751 N N . LEU A 1 99 ? 14.721 -11.826 -1.534 1.00 59.06 99 LEU A N 1
ATOM 752 C CA . LEU A 1 99 ? 14.571 -12.949 -0.597 1.00 59.06 99 LEU A CA 1
ATOM 753 C C . LEU A 1 99 ? 15.346 -12.775 0.720 1.00 59.06 99 LEU A C 1
ATOM 755 O O . LEU A 1 99 ? 14.943 -13.330 1.734 1.00 59.06 99 LEU A O 1
ATOM 759 N N . ALA A 1 100 ? 16.473 -12.056 0.714 1.00 54.41 100 ALA A N 1
ATOM 760 C CA . ALA A 1 100 ? 17.337 -11.948 1.893 1.00 54.41 100 ALA A CA 1
ATOM 761 C C . ALA A 1 100 ? 17.015 -10.745 2.799 1.00 54.41 100 ALA A C 1
ATOM 763 O O . ALA A 1 100 ? 17.269 -10.804 3.998 1.00 54.41 100 ALA A O 1
ATOM 764 N N . ILE A 1 101 ? 16.516 -9.639 2.232 1.00 58.56 101 ILE A N 1
ATOM 765 C CA . ILE A 1 101 ? 16.365 -8.348 2.935 1.00 58.56 101 ILE A CA 1
ATOM 766 C C . ILE A 1 101 ? 14.939 -7.789 2.804 1.00 58.56 101 ILE A C 1
ATOM 768 O O . ILE A 1 101 ? 14.492 -7.042 3.676 1.00 58.56 101 ILE A O 1
ATOM 772 N N . GLY A 1 102 ? 14.213 -8.164 1.745 1.00 64.25 102 GLY A N 1
ATOM 773 C CA . GLY A 1 102 ? 12.883 -7.639 1.435 1.00 64.25 102 GLY A CA 1
ATOM 774 C C . GLY A 1 102 ? 11.874 -7.870 2.555 1.00 64.25 102 GLY A C 1
ATOM 775 O O . GLY A 1 102 ? 11.237 -6.915 2.985 1.00 64.25 102 GLY A O 1
ATOM 776 N N . ASP A 1 103 ? 11.799 -9.086 3.099 1.00 69.00 103 ASP A N 1
ATOM 777 C CA . ASP A 1 103 ? 10.784 -9.447 4.100 1.00 69.00 103 ASP A CA 1
ATOM 778 C C . ASP A 1 103 ? 10.883 -8.623 5.389 1.00 69.00 103 ASP A C 1
ATOM 780 O O . ASP A 1 103 ? 9.886 -8.067 5.853 1.00 69.00 103 ASP A O 1
ATOM 784 N N . ALA A 1 104 ? 12.084 -8.493 5.96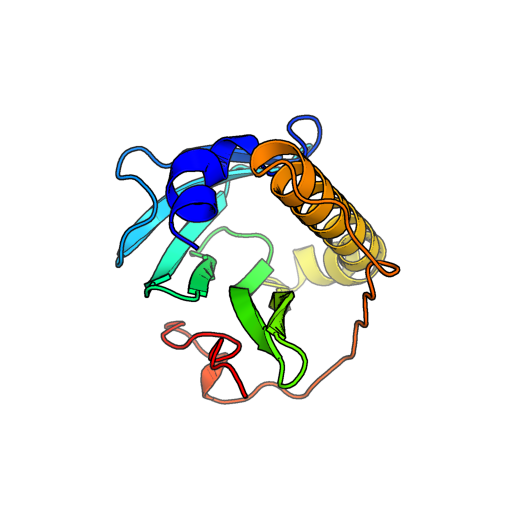1 1.00 68.94 104 ALA A N 1
ATOM 785 C CA . ALA A 1 104 ? 12.284 -7.721 7.188 1.00 68.94 104 ALA A CA 1
ATOM 786 C C . ALA A 1 104 ? 12.045 -6.221 6.954 1.00 68.94 104 ALA A C 1
ATOM 788 O O . ALA A 1 104 ? 11.427 -5.542 7.773 1.00 68.94 104 ALA A O 1
ATOM 789 N N . MET A 1 105 ? 12.499 -5.705 5.808 1.00 75.50 105 MET A N 1
ATOM 790 C CA . MET A 1 105 ? 12.323 -4.303 5.437 1.00 75.50 105 MET A CA 1
ATOM 791 C C . MET A 1 105 ? 10.848 -3.966 5.179 1.00 75.50 105 MET A C 1
ATOM 793 O O . MET A 1 105 ? 10.368 -2.948 5.679 1.00 75.50 105 MET A O 1
ATOM 797 N N . GLN A 1 106 ? 10.109 -4.824 4.469 1.00 78.19 106 GLN A N 1
ATOM 798 C CA . GLN A 1 106 ? 8.667 -4.672 4.264 1.00 78.19 106 GLN A CA 1
ATOM 799 C C . GLN A 1 106 ? 7.910 -4.773 5.588 1.00 78.19 106 GLN A C 1
ATOM 801 O O . GLN A 1 106 ? 7.092 -3.905 5.882 1.00 78.19 106 GLN A O 1
ATOM 806 N N . THR A 1 107 ? 8.222 -5.771 6.419 1.00 82.44 107 THR A N 1
ATOM 807 C CA . THR A 1 107 ? 7.568 -5.952 7.725 1.00 82.44 107 THR A CA 1
ATOM 808 C C . THR A 1 107 ? 7.729 -4.713 8.602 1.00 82.44 107 THR A C 1
ATOM 810 O O . THR A 1 107 ? 6.739 -4.206 9.129 1.00 82.44 107 THR A O 1
ATOM 813 N N . ASN A 1 108 ? 8.944 -4.166 8.703 1.00 85.19 108 ASN A N 1
ATOM 814 C CA . ASN A 1 108 ? 9.196 -2.950 9.478 1.00 85.19 108 ASN A CA 1
ATOM 815 C C . ASN A 1 108 ? 8.487 -1.733 8.870 1.00 85.19 108 ASN A C 1
ATOM 817 O O . ASN A 1 108 ? 7.832 -0.986 9.591 1.00 85.19 108 ASN A O 1
ATOM 821 N N . THR A 1 109 ? 8.534 -1.577 7.541 1.00 90.00 109 THR A N 1
ATOM 822 C CA . THR A 1 109 ? 7.860 -0.471 6.837 1.00 90.00 109 THR A CA 1
ATOM 823 C C . THR A 1 109 ? 6.363 -0.455 7.127 1.00 90.00 109 THR A C 1
ATOM 825 O O . THR A 1 109 ? 5.797 0.592 7.442 1.00 90.00 109 THR A O 1
ATOM 828 N N . TRP A 1 110 ? 5.710 -1.615 7.039 1.00 93.25 110 TRP A N 1
ATOM 829 C CA . TRP A 1 110 ? 4.267 -1.722 7.239 1.00 93.25 110 TRP A CA 1
ATOM 830 C C . TRP A 1 110 ? 3.868 -1.671 8.712 1.00 93.25 110 TRP A C 1
ATOM 832 O O . TRP A 1 110 ? 2.812 -1.128 9.029 1.00 93.25 110 TRP A O 1
ATOM 842 N N . THR A 1 111 ? 4.730 -2.134 9.617 1.00 92.94 111 THR A N 1
ATOM 843 C CA . THR A 1 111 ? 4.555 -1.939 11.063 1.00 92.94 111 THR A CA 1
ATOM 844 C C . THR A 1 111 ? 4.567 -0.449 11.411 1.00 92.94 111 THR A C 1
ATOM 846 O O . THR A 1 111 ? 3.643 0.036 12.064 1.00 92.94 111 THR A O 1
ATOM 849 N N . ASP A 1 112 ? 5.548 0.304 10.908 1.00 94.12 112 ASP A N 1
ATOM 850 C CA . ASP A 1 112 ? 5.629 1.753 11.116 1.00 94.12 112 ASP A CA 1
ATOM 851 C C . ASP A 1 112 ? 4.458 2.489 10.464 1.00 94.12 112 ASP A C 1
ATOM 853 O O . ASP A 1 112 ? 3.889 3.396 11.067 1.00 94.12 112 ASP A O 1
ATOM 857 N N . PHE A 1 113 ? 4.024 2.055 9.278 1.00 95.69 113 PHE A N 1
ATOM 858 C CA . PHE A 1 113 ? 2.829 2.596 8.633 1.00 95.69 113 PHE A CA 1
ATOM 859 C C . PHE A 1 113 ? 1.579 2.434 9.510 1.00 95.69 113 PHE A C 1
ATOM 861 O O . PHE A 1 113 ? 0.792 3.375 9.651 1.00 95.69 113 PHE A O 1
ATOM 868 N N . ILE A 1 114 ? 1.380 1.256 10.113 1.00 95.81 114 ILE A N 1
ATOM 869 C CA . ILE A 1 114 ? 0.255 0.995 11.021 1.00 95.81 114 ILE A CA 1
ATOM 870 C C . ILE A 1 114 ? 0.362 1.880 12.265 1.00 95.81 114 ILE A C 1
ATOM 872 O O . ILE A 1 114 ? -0.626 2.511 12.643 1.00 95.81 114 ILE A O 1
ATOM 876 N N . ASN A 1 115 ? 1.552 1.983 12.863 1.00 95.31 115 ASN A N 1
ATOM 877 C CA . ASN A 1 115 ? 1.792 2.849 14.019 1.00 95.31 115 ASN A CA 1
ATOM 878 C C . ASN A 1 115 ? 1.481 4.319 13.703 1.00 95.31 115 ASN A C 1
ATOM 880 O O . ASN A 1 115 ? 0.729 4.964 14.433 1.00 95.31 115 ASN A O 1
ATOM 884 N N . ASN A 1 116 ? 1.990 4.835 12.585 1.00 95.88 116 ASN A N 1
ATOM 885 C CA . ASN A 1 116 ? 1.746 6.208 12.151 1.00 95.88 116 ASN A CA 1
ATOM 886 C C . ASN A 1 116 ? 0.266 6.447 11.846 1.00 95.88 116 ASN A C 1
ATOM 888 O O . ASN A 1 116 ? -0.263 7.496 12.203 1.00 95.88 116 ASN A O 1
ATOM 892 N N . THR A 1 117 ? -0.425 5.461 11.264 1.00 96.44 117 THR A N 1
ATOM 893 C CA . THR A 1 117 ? -1.874 5.531 11.021 1.00 96.44 117 THR A CA 1
ATOM 894 C C . THR A 1 117 ? -2.650 5.613 12.331 1.00 96.44 117 THR A C 1
ATOM 896 O O . THR A 1 117 ? -3.545 6.440 12.467 1.00 96.44 117 THR A O 1
ATOM 899 N N . ALA A 1 118 ? -2.312 4.769 13.308 1.00 95.44 118 ALA A N 1
ATOM 900 C CA . ALA A 1 118 ? -2.941 4.756 14.625 1.00 95.44 118 ALA A CA 1
ATOM 901 C C . ALA A 1 118 ? -2.762 6.105 15.346 1.00 95.44 118 ALA A C 1
ATOM 903 O O . ALA A 1 118 ? -3.733 6.692 15.833 1.00 95.44 118 ALA A O 1
ATOM 904 N N . VAL A 1 119 ? -1.537 6.645 15.328 1.00 96.12 119 VAL A N 1
ATOM 905 C CA . VAL A 1 119 ? -1.211 7.967 15.880 1.00 96.12 119 VAL A CA 1
ATOM 906 C C . VAL A 1 119 ? -1.981 9.078 15.164 1.00 96.12 119 VAL A C 1
ATOM 908 O O . VAL A 1 119 ? -2.580 9.922 15.829 1.00 96.12 119 VAL A O 1
ATOM 911 N N . SER A 1 120 ? -2.020 9.072 13.829 1.00 96.56 120 SER A N 1
ATOM 912 C CA . SER A 1 120 ? -2.632 10.146 13.038 1.00 96.56 120 SER A CA 1
ATOM 913 C C . SER A 1 120 ? -4.154 10.230 13.197 1.00 96.56 120 SER A C 1
ATOM 915 O O . SER A 1 120 ? -4.726 11.313 13.064 1.00 96.56 120 SER A O 1
ATOM 917 N N . VAL A 1 121 ? -4.821 9.116 13.527 1.00 95.62 121 VAL A N 1
ATOM 918 C CA . VAL A 1 121 ? -6.260 9.095 13.847 1.00 95.62 121 VAL A CA 1
ATOM 919 C C . VAL A 1 121 ? -6.560 9.167 15.349 1.00 95.62 121 VAL A C 1
ATOM 921 O O . VAL A 1 121 ? -7.729 9.147 15.732 1.00 95.62 121 VAL A O 1
ATOM 924 N N . GLY A 1 122 ? -5.535 9.231 16.206 1.00 94.88 122 GLY A N 1
ATOM 925 C CA . GLY A 1 122 ? -5.692 9.247 17.662 1.00 94.88 122 GLY A CA 1
ATOM 926 C C . GLY A 1 122 ? -6.292 7.960 18.240 1.00 94.88 122 GLY A C 1
ATOM 927 O O . GLY A 1 122 ? -6.962 8.010 19.271 1.00 94.88 122 GLY A O 1
ATOM 928 N N . ALA A 1 123 ? -6.089 6.814 17.581 1.00 92.44 123 ALA A N 1
ATOM 929 C CA . ALA A 1 123 ? -6.618 5.524 18.015 1.00 92.44 123 ALA A CA 1
ATOM 930 C C . ALA A 1 123 ? -5.485 4.627 18.537 1.00 92.44 123 ALA A C 1
ATOM 932 O O . ALA A 1 123 ? -4.550 4.344 17.791 1.00 92.44 123 ALA A O 1
ATOM 933 N N . PRO A 1 124 ? -5.548 4.139 19.788 1.00 92.00 124 PRO A N 1
ATOM 934 C CA . PRO A 1 124 ? -4.548 3.207 20.290 1.00 92.00 124 PRO A CA 1
ATOM 935 C C . PRO A 1 124 ? -4.710 1.831 19.636 1.00 92.00 124 PRO A C 1
ATOM 937 O O . PRO A 1 124 ? -5.828 1.341 19.454 1.00 92.00 124 PRO A O 1
ATOM 940 N N . ILE A 1 125 ? -3.587 1.174 19.345 1.00 94.19 125 ILE A N 1
ATOM 941 C CA . ILE A 1 125 ? -3.583 -0.235 18.949 1.00 94.19 125 ILE A CA 1
ATOM 942 C C . ILE A 1 125 ? -3.866 -1.067 20.207 1.00 94.19 125 ILE A C 1
ATOM 944 O O . ILE A 1 125 ? -3.125 -0.987 21.185 1.00 94.19 125 ILE A O 1
ATOM 948 N N . ARG A 1 126 ? -4.977 -1.814 20.207 1.00 90.62 126 ARG A N 1
ATOM 949 C CA . ARG A 1 126 ? -5.414 -2.621 21.362 1.00 90.62 126 ARG A CA 1
ATOM 950 C C . ARG A 1 126 ? -4.562 -3.871 21.580 1.00 90.62 126 ARG A C 1
ATOM 952 O O . ARG A 1 126 ? -4.300 -4.225 22.723 1.00 90.62 126 ARG A O 1
ATOM 959 N N . ASP A 1 127 ? -4.141 -4.498 20.488 1.00 87.25 127 ASP A N 1
ATOM 960 C CA . ASP A 1 127 ? -3.374 -5.744 20.467 1.00 87.25 127 ASP A CA 1
ATOM 961 C C . ASP A 1 127 ? -1.992 -5.544 19.822 1.00 87.25 127 ASP A C 1
ATOM 963 O O . ASP A 1 127 ? -1.624 -4.448 19.406 1.00 87.25 127 ASP A O 1
ATOM 967 N N . ALA A 1 128 ? -1.202 -6.613 19.714 1.00 88.44 128 ALA A N 1
ATOM 968 C CA . ALA A 1 128 ? 0.039 -6.584 18.945 1.00 88.44 128 ALA A CA 1
ATOM 969 C C . ALA A 1 128 ? -0.233 -6.528 17.430 1.00 88.44 128 ALA A C 1
ATOM 971 O O . ALA A 1 128 ? -1.149 -7.187 16.930 1.00 88.44 128 ALA A O 1
ATOM 972 N N . ILE A 1 129 ? 0.620 -5.813 16.689 1.00 92.50 129 ILE A N 1
ATOM 973 C CA . ILE A 1 129 ? 0.680 -5.918 15.225 1.00 92.50 129 ILE A CA 1
ATOM 974 C C . ILE A 1 129 ? 1.177 -7.327 14.884 1.00 92.50 129 ILE A C 1
ATOM 976 O O . ILE A 1 129 ? 2.259 -7.729 15.309 1.00 92.50 129 ILE A O 1
ATOM 980 N N . ARG A 1 130 ? 0.369 -8.084 14.138 1.00 92.31 130 ARG A N 1
ATOM 981 C CA . ARG A 1 130 ? 0.714 -9.431 13.666 1.00 92.31 130 ARG A CA 1
ATOM 982 C C . ARG A 1 130 ? 1.168 -9.352 12.216 1.00 92.31 130 ARG A C 1
ATOM 984 O O . ARG A 1 130 ? 0.501 -8.713 11.404 1.00 92.31 130 ARG A O 1
ATOM 991 N N . ALA A 1 131 ? 2.285 -9.999 11.915 1.00 90.69 131 ALA A N 1
ATOM 992 C CA . ALA A 1 131 ? 2.836 -10.089 10.574 1.00 90.69 131 ALA A CA 1
ATOM 993 C C . ALA A 1 131 ? 3.200 -11.545 10.285 1.00 90.69 131 ALA A C 1
ATOM 995 O O . ALA A 1 131 ? 3.937 -12.163 11.051 1.00 90.69 131 ALA A O 1
ATOM 996 N N . ASP A 1 132 ? 2.690 -12.058 9.170 1.00 90.25 132 ASP A N 1
ATOM 997 C CA . ASP A 1 132 ? 2.935 -13.412 8.694 1.00 90.25 132 ASP A CA 1
ATOM 998 C C . ASP A 1 132 ? 3.322 -13.348 7.215 1.00 90.25 132 ASP A C 1
ATOM 1000 O O . ASP A 1 132 ? 2.609 -12.755 6.402 1.00 90.25 132 ASP A O 1
ATOM 1004 N N . THR A 1 133 ? 4.436 -13.990 6.864 1.00 87.69 133 THR A N 1
ATOM 1005 C CA . THR A 1 133 ? 4.903 -14.111 5.478 1.00 87.69 133 THR A CA 1
ATOM 1006 C C . THR A 1 133 ? 4.950 -15.578 5.098 1.00 87.69 133 THR A C 1
ATOM 1008 O O . THR A 1 133 ? 5.540 -16.398 5.800 1.00 87.69 133 THR A O 1
ATOM 1011 N N . THR A 1 134 ? 4.328 -15.921 3.972 1.00 88.62 134 THR A N 1
ATOM 1012 C CA . THR A 1 134 ? 4.331 -17.286 3.440 1.00 88.62 134 THR A CA 1
ATOM 1013 C C . THR A 1 134 ? 4.583 -17.264 1.941 1.00 88.62 134 THR A C 1
ATOM 1015 O O . THR A 1 134 ? 4.135 -16.361 1.234 1.00 88.62 134 THR A O 1
ATOM 1018 N N . ALA A 1 135 ? 5.317 -18.263 1.454 1.00 88.94 135 ALA A N 1
ATOM 1019 C CA . ALA A 1 135 ? 5.435 -18.504 0.025 1.00 88.94 135 ALA A CA 1
ATOM 1020 C C . ALA A 1 135 ? 4.148 -19.169 -0.477 1.00 88.94 135 ALA A C 1
ATOM 1022 O O . ALA A 1 135 ? 3.655 -20.116 0.138 1.00 88.94 135 ALA A O 1
ATOM 1023 N N . VAL A 1 136 ? 3.625 -18.678 -1.596 1.00 89.88 136 VAL A N 1
ATOM 1024 C CA . VAL A 1 136 ? 2.422 -19.196 -2.255 1.00 89.88 136 VAL A CA 1
ATOM 1025 C C . VAL A 1 136 ? 2.698 -19.391 -3.741 1.00 89.88 136 VAL A C 1
ATOM 1027 O O . VAL A 1 136 ? 3.589 -18.742 -4.292 1.00 89.88 136 VAL A O 1
ATOM 1030 N N . ASP A 1 137 ? 1.927 -20.266 -4.384 1.00 91.94 137 ASP A N 1
ATOM 1031 C CA . ASP A 1 137 ? 1.984 -20.432 -5.834 1.00 91.94 137 ASP A CA 1
ATOM 1032 C C . ASP A 1 137 ? 1.430 -19.187 -6.546 1.00 91.94 137 ASP A C 1
ATOM 1034 O O . ASP A 1 137 ? 0.477 -18.545 -6.085 1.00 91.94 137 ASP A O 1
ATOM 1038 N N . GLU A 1 138 ? 2.034 -18.844 -7.683 1.00 88.62 138 GLU A N 1
ATOM 1039 C CA . GLU A 1 138 ? 1.527 -17.785 -8.557 1.00 88.62 138 GLU A CA 1
ATOM 1040 C C . GLU A 1 138 ? 0.179 -18.212 -9.153 1.00 88.62 138 GLU A C 1
ATOM 1042 O O . GLU A 1 138 ? 0.006 -19.344 -9.613 1.00 88.62 138 GLU A O 1
ATOM 1047 N N . LEU A 1 139 ? -0.793 -17.301 -9.125 1.00 90.12 139 LEU A N 1
ATOM 1048 C CA . LEU A 1 139 ? -2.115 -17.499 -9.716 1.00 90.12 139 LEU A CA 1
ATOM 1049 C C . LEU A 1 139 ? -2.290 -16.585 -10.937 1.00 90.12 139 LEU A C 1
ATOM 1051 O O . LEU A 1 139 ? -1.619 -15.561 -11.016 1.00 90.12 139 LEU A O 1
ATOM 1055 N N . PRO A 1 140 ? -3.251 -16.860 -11.843 1.00 88.88 140 PRO A N 1
ATOM 1056 C CA . PRO A 1 140 ? -3.504 -15.999 -13.007 1.00 88.88 140 PRO A CA 1
ATOM 1057 C C . PRO A 1 140 ? -3.799 -14.533 -12.657 1.00 88.88 140 PRO A C 1
ATOM 1059 O O . PRO A 1 140 ? -3.585 -13.632 -13.456 1.00 88.88 140 PRO A O 1
ATOM 1062 N N . GLU A 1 141 ? -4.305 -14.273 -11.452 1.00 88.00 141 GLU A N 1
ATOM 1063 C CA . GLU A 1 141 ? -4.532 -12.917 -10.948 1.00 88.00 141 GLU A CA 1
ATOM 1064 C C . GLU A 1 141 ? -3.239 -12.154 -10.630 1.00 88.00 141 GLU A C 1
ATOM 1066 O O . GLU A 1 141 ? -3.307 -10.942 -10.445 1.00 88.00 141 GLU A O 1
ATOM 1071 N N . ASP A 1 142 ? -2.102 -12.833 -10.483 1.00 88.00 142 ASP A N 1
ATOM 1072 C CA . ASP A 1 142 ? -0.784 -12.239 -10.219 1.00 88.00 142 ASP A CA 1
ATOM 1073 C C . ASP A 1 142 ? -0.047 -11.841 -11.506 1.00 88.00 142 ASP A C 1
ATOM 1075 O O . ASP A 1 142 ? 1.006 -11.199 -11.438 1.00 88.00 142 ASP A O 1
ATOM 1079 N N . ASP A 1 143 ? -0.598 -12.211 -12.664 1.00 84.69 143 ASP A N 1
ATOM 1080 C CA . ASP A 1 143 ? -0.051 -11.862 -13.967 1.00 84.69 143 ASP A CA 1
ATOM 1081 C C . ASP A 1 143 ? -0.349 -10.408 -14.343 1.00 84.69 143 ASP A C 1
ATOM 1083 O O . ASP A 1 143 ? -1.318 -9.782 -13.901 1.00 84.69 143 ASP A O 1
ATOM 1087 N N . ASP A 1 144 ? 0.506 -9.865 -15.209 1.00 81.06 144 ASP A N 1
ATOM 1088 C CA . ASP A 1 144 ? 0.278 -8.555 -15.794 1.00 81.06 144 ASP A CA 1
ATOM 1089 C C . ASP A 1 144 ? -0.864 -8.601 -16.829 1.00 81.06 144 ASP A C 1
ATOM 1091 O O . ASP A 1 144 ? -0.927 -9.517 -17.653 1.00 81.06 144 ASP A O 1
ATOM 1095 N N . PRO A 1 145 ? -1.723 -7.568 -16.883 1.00 83.94 145 PRO A N 1
ATOM 1096 C CA . PRO A 1 145 ? -1.744 -6.413 -15.989 1.00 83.94 145 PRO A CA 1
ATOM 1097 C C . PRO A 1 145 ? -2.359 -6.748 -14.621 1.00 83.94 145 PRO A C 1
ATOM 1099 O O . PRO A 1 145 ? -3.418 -7.364 -14.541 1.00 83.94 145 PRO A O 1
ATOM 1102 N N . LEU A 1 146 ? -1.768 -6.219 -13.547 1.00 88.19 146 LEU A N 1
ATOM 1103 C CA . LEU A 1 146 ? -2.363 -6.277 -12.210 1.00 88.19 146 LEU A CA 1
ATOM 1104 C C . LEU A 1 146 ? -3.678 -5.479 -12.171 1.00 88.19 146 LEU A C 1
ATOM 1106 O O . LEU A 1 146 ? -3.687 -4.280 -12.463 1.00 88.19 146 LEU A O 1
ATOM 1110 N N . GLN A 1 147 ? -4.789 -6.122 -11.797 1.00 87.81 147 GLN A N 1
ATOM 1111 C CA . GLN A 1 147 ? -6.118 -5.483 -11.828 1.00 87.81 147 GLN A CA 1
ATOM 1112 C C . GLN A 1 147 ? -6.944 -5.618 -10.549 1.00 87.81 147 GLN A C 1
ATOM 1114 O O . GLN A 1 147 ? -7.816 -4.782 -10.315 1.00 87.81 147 GLN A O 1
ATOM 1119 N N . SER A 1 148 ? -6.690 -6.635 -9.727 1.00 89.88 148 SER A N 1
ATOM 1120 C CA . SER A 1 148 ? -7.495 -6.937 -8.541 1.00 89.88 148 SER A CA 1
ATOM 1121 C C . SER A 1 148 ? -6.780 -6.590 -7.230 1.00 89.88 148 SER A C 1
ATOM 1123 O O . SER A 1 148 ? -5.545 -6.606 -7.177 1.00 89.88 148 SER A O 1
ATOM 1125 N N . PRO A 1 149 ? -7.538 -6.281 -6.161 1.00 94.44 149 PRO A N 1
ATOM 1126 C CA . PRO A 1 149 ? -6.996 -6.154 -4.814 1.00 94.44 149 PRO A CA 1
ATOM 1127 C C . PRO A 1 149 ? -6.475 -7.498 -4.296 1.00 94.44 149 PRO A C 1
ATOM 1129 O O . PRO A 1 149 ? -6.948 -8.555 -4.709 1.00 94.44 149 PRO A O 1
ATOM 1132 N N . THR A 1 150 ? -5.527 -7.473 -3.355 1.00 94.19 150 THR A N 1
ATOM 1133 C CA . THR A 1 150 ? -5.085 -8.709 -2.699 1.00 94.19 150 THR A CA 1
ATOM 1134 C C . THR A 1 150 ? -6.156 -9.250 -1.770 1.00 94.19 150 THR A C 1
ATOM 1136 O O . THR A 1 150 ? -6.147 -10.450 -1.545 1.00 94.19 150 THR A O 1
ATOM 1139 N N . PHE A 1 151 ? -7.061 -8.417 -1.236 1.00 94.62 151 PHE A N 1
ATOM 1140 C CA . PHE A 1 151 ? -8.267 -8.803 -0.489 1.00 94.62 151 PHE A CA 1
ATOM 1141 C C . PHE A 1 151 ? -9.352 -7.731 -0.566 1.00 94.62 151 PHE A C 1
ATOM 1143 O O . PHE A 1 151 ? -9.061 -6.566 -0.820 1.00 94.62 151 PHE A O 1
ATOM 1150 N N . LEU A 1 152 ? -10.596 -8.111 -0.279 1.00 92.19 152 LEU A N 1
ATOM 1151 C CA . LEU A 1 152 ? -11.684 -7.159 -0.070 1.00 92.19 152 LEU A CA 1
ATOM 1152 C C . LEU A 1 152 ? -11.853 -6.914 1.428 1.00 92.19 152 LEU A C 1
ATOM 1154 O O . LEU A 1 152 ? -12.067 -7.852 2.194 1.00 92.19 152 LEU A O 1
ATOM 1158 N N . ALA A 1 153 ? -11.740 -5.655 1.843 1.00 91.62 153 ALA A N 1
ATOM 1159 C CA . ALA A 1 153 ? -11.906 -5.242 3.232 1.00 91.62 153 ALA A CA 1
ATOM 1160 C C . ALA A 1 153 ? -13.395 -5.129 3.580 1.00 91.62 153 ALA A C 1
ATOM 1162 O O . ALA A 1 153 ? -13.916 -4.029 3.733 1.00 91.62 153 ALA A O 1
ATOM 1163 N N . VAL A 1 154 ? -14.081 -6.265 3.666 1.00 87.81 154 VAL A N 1
ATOM 1164 C CA . VAL A 1 154 ? -15.492 -6.336 4.059 1.00 87.81 154 VAL A CA 1
ATOM 1165 C C . VAL A 1 154 ? -15.547 -6.661 5.549 1.00 87.81 154 VAL A C 1
ATOM 1167 O O . VAL A 1 154 ? -14.792 -7.508 6.018 1.00 87.81 154 VAL A O 1
ATOM 1170 N N . GLY A 1 155 ? -16.377 -5.930 6.296 1.00 79.00 155 GLY A N 1
ATOM 1171 C CA . GLY A 1 155 ? -16.623 -6.247 7.705 1.00 79.00 155 GLY A CA 1
ATOM 1172 C C . GLY A 1 155 ? -17.373 -7.565 7.865 1.00 79.00 155 GLY A C 1
ATOM 1173 O O . GLY A 1 155 ? -17.934 -8.067 6.890 1.00 79.00 155 GLY A O 1
ATOM 1174 N N . ASP A 1 156 ? -17.379 -8.083 9.090 1.00 66.94 156 ASP A N 1
ATOM 1175 C CA . ASP A 1 156 ? -18.270 -9.189 9.465 1.00 66.94 156 ASP A CA 1
ATOM 1176 C C . ASP A 1 156 ? -19.737 -8.727 9.539 1.00 66.94 156 ASP A C 1
ATOM 1178 O O . ASP A 1 156 ? -19.976 -7.558 9.939 1.00 66.94 156 ASP A O 1
#

Secondary structure (DSSP, 8-state):
-HHHHHTTTTSS-TTTEEEE-TT-S-TT-EEEEEETTS--EEEEEEEE-SSEEEEEEPTT-SEEEEEEEEEEE-TTSPEEEEEEEEEEESSTTTHHHIIIIIHHHHHHHHHHHHHHHHHHTT----SPPP---------GGGSSSP-S-S------

Solvent-accessible surface area (backbone atoms only — not comparable to full-atom values): 8943 Å² total; per-residue (Å²): 67,68,68,54,47,76,41,53,55,70,30,42,48,71,91,46,35,44,51,43,49,92,73,44,76,41,75,74,26,57,31,45,35,43,40,67,96,58,69,73,29,36,32,30,28,52,36,67,60,76,22,30,40,15,40,26,48,35,93,78,24,70,47,41,37,34,36,18,44,25,36,29,38,44,86,88,67,49,80,48,76,47,77,43,75,50,74,45,58,54,39,84,84,43,35,65,57,43,76,75,48,39,61,66,53,51,51,51,42,52,51,43,23,51,52,40,47,28,61,76,71,74,44,81,78,88,68,81,91,82,84,87,87,79,91,74,83,90,50,84,74,75,38,88,77,72,62,73,58,70,63,81,46,68,53,107

Mean predicted aligned error: 4.67 Å

Nearest PDB structures (foldseek):
  3ijt-assembly1_A  TM=6.516E-01  e=2.664E-02  Streptococcus mutans
  1xca-assembly2_B  TM=4.613E-01  e=7.173E-01  Homo sapiens
  6yfo-assembly1_AA  TM=2.307E-01  e=3.188E-02  Leviviridae sp.
  3fa9-assembly2_B  TM=4.852E-01  e=2.522E+00  Homo sapiens
  2frs-assembly2_B  TM=4.852E-01  e=5.492E+00  Homo sapiens

Foldseek 3Di:
DVLCQQCVQPLFDPVAKGWAFPPTQDAQGKIWMDGPPDDIFIWGFQDDDPFKTKIAGDPPDQKGWMKMWGWAAEPVRDIDTDIDIDIAGPDPVSRVVCVPPVQVSVVVRVQSSVVSVCVSVVHDDPDDDDDDDDDDDDDPCSDPPNRDHPDDRYYD

Sequence (156 aa):
MAHVKSHCCELPPASLVQFIAPRGVTRDAELDIRIVPGQPCRVRVLHEDAQSITFGTLAGHPEAGRITFGAYRNAAGDVIFHIRSRARSASRATRLGFLAIGDAMQTNTWTDFINNTAVSVGAPIRDAIRADTTAVDELPEDDDPLQSPTFLAVGD

InterPro domains:
  IPR018960 Domain of unknown function DUF1990 [PF09348] (25-100)

Organism: Luteitalea pratensis (NCBI:txid1855912)

Radius of gyration: 15.14 Å; Cα contacts (8 Å, |Δi|>4): 269; chains: 1; bounding box: 38×35×37 Å